Protein AF-A0A2G2ZIL8-F1 (afdb_monomer)

Secondary structure (DSSP, 8-state):
-----------------GGG---TTS----------------------------------------HHHHHHHHHHHHHHHHHHHHS----HHHHHHHHHT-TTS-HHHHHHHHHHHHHHHHHHHHHHH--

Radius of gyration: 38.55 Å; Cα contacts (8 Å, |Δi|>4): 15; chains: 1; bounding box: 64×28×111 Å

Sequence (131 aa):
MSLVCGNDRARGDCAKSFEDIDFDSFYEKDNDNDLEGPSIEKDVQVTETSQIKANRKRKRSFEVQDVVGDISIKFGEVATAIGRMVDSHLDVAKLYEVVMAMEGYNEEFLGDAFDYLVQSNTLAKAFMVKN

Foldseek 3Di:
DDDDDDPDPPPDDPPDDPVPDDPPPPDDDDDDDDDDDDDDDDDDDDDDPPPPPPPPPPPPPDPPDPVVVVVVVVVVVVVVVVVVVLPPDPPLVVLLVVLCPDPDDDPVVSVVVSVVVVVVVVVVNVVVPPD

Nearest PDB structures (foldseek):
  7udc-assembly1_B  TM=3.287E-01  e=4.974E+00  Rattus norvegicus

Mean predicted aligned error: 21.38 Å

Structure (mmCIF, N/CA/C/O backbone):
data_AF-A0A2G2ZIL8-F1
#
_entry.id   AF-A0A2G2ZIL8-F1
#
loop_
_atom_site.group_PDB
_atom_site.id
_atom_site.type_symbol
_atom_site.label_atom_id
_atom_site.label_alt_id
_atom_site.label_comp_id
_atom_site.label_asym_id
_atom_site.label_entity_id
_atom_site.label_seq_id
_atom_site.pdbx_PDB_ins_code
_atom_site.Cartn_x
_atom_site.Cartn_y
_atom_site.Cartn_z
_atom_site.occupancy
_atom_site.B_iso_or_equiv
_atom_site.auth_seq_id
_atom_site.auth_comp_id
_atom_site.auth_asym_id
_atom_site.auth_atom_id
_atom_site.pdbx_PDB_model_num
ATOM 1 N N . MET A 1 1 ? 19.339 -2.867 91.824 1.00 50.06 1 MET A N 1
ATOM 2 C CA . MET A 1 1 ? 18.780 -2.308 90.576 1.00 50.06 1 MET A CA 1
ATOM 3 C C . MET A 1 1 ? 18.985 -3.335 89.479 1.00 50.06 1 MET A C 1
ATOM 5 O O . MET A 1 1 ? 20.125 -3.587 89.121 1.00 50.06 1 MET A O 1
ATOM 9 N N . SER A 1 2 ? 17.914 -3.984 89.026 1.00 56.50 2 SER A N 1
ATOM 10 C CA . SER A 1 2 ? 17.937 -4.879 87.866 1.00 56.50 2 SER A CA 1
ATOM 11 C C . SER A 1 2 ? 17.027 -4.262 86.810 1.00 56.50 2 SER A C 1
ATOM 13 O O . SER A 1 2 ? 15.864 -3.981 87.096 1.00 56.50 2 SER A O 1
ATOM 15 N N . LEU A 1 3 ? 17.581 -3.972 85.633 1.00 61.78 3 LEU A N 1
ATOM 16 C CA . LEU A 1 3 ? 16.801 -3.593 84.461 1.00 61.78 3 LEU A CA 1
ATOM 17 C C . LEU A 1 3 ? 16.311 -4.889 83.817 1.00 61.78 3 LEU A C 1
ATOM 19 O O . LEU A 1 3 ? 17.091 -5.615 83.205 1.00 61.78 3 LEU A O 1
ATOM 23 N N . VAL A 1 4 ? 15.025 -5.187 83.987 1.00 61.03 4 VAL A N 1
ATOM 24 C CA . VAL A 1 4 ? 14.353 -6.240 83.225 1.00 61.03 4 VAL A CA 1
ATOM 25 C C . VAL A 1 4 ? 14.082 -5.682 81.831 1.00 61.03 4 VAL A C 1
ATOM 27 O O . VAL A 1 4 ? 13.189 -4.861 81.640 1.00 61.03 4 VAL A O 1
ATOM 30 N N . CYS A 1 5 ? 14.881 -6.102 80.855 1.00 64.81 5 CYS A N 1
ATOM 31 C CA . CYS A 1 5 ? 14.568 -5.943 79.443 1.00 64.81 5 CYS A CA 1
ATOM 32 C C . CYS A 1 5 ? 13.571 -7.041 79.041 1.00 64.81 5 CYS A C 1
ATOM 34 O O . CYS A 1 5 ? 13.897 -8.225 79.032 1.00 64.81 5 CYS A O 1
ATOM 36 N N . GLY A 1 6 ? 12.328 -6.650 78.752 1.00 59.59 6 GLY A N 1
ATOM 37 C CA . GLY A 1 6 ? 11.352 -7.538 78.127 1.00 59.59 6 GLY A CA 1
ATOM 38 C C . GLY A 1 6 ? 11.741 -7.781 76.671 1.00 59.59 6 GLY A C 1
ATOM 39 O O . GLY A 1 6 ? 11.947 -6.830 75.920 1.00 59.59 6 GLY A O 1
ATOM 40 N N . ASN A 1 7 ? 11.856 -9.045 76.270 1.00 65.88 7 ASN A N 1
ATOM 41 C CA . ASN A 1 7 ? 12.095 -9.414 74.879 1.00 65.88 7 ASN A CA 1
ATOM 42 C C . ASN A 1 7 ? 10.805 -9.197 74.076 1.00 65.88 7 ASN A C 1
ATOM 44 O O . ASN A 1 7 ? 9.962 -10.091 74.016 1.00 65.88 7 ASN A O 1
ATOM 48 N N . ASP A 1 8 ? 10.650 -8.025 73.460 1.00 64.94 8 ASP A N 1
ATOM 49 C CA . ASP A 1 8 ? 9.592 -7.803 72.477 1.00 64.94 8 ASP A CA 1
ATOM 50 C C . ASP A 1 8 ? 9.932 -8.568 71.191 1.00 64.94 8 ASP A C 1
ATOM 52 O O . ASP A 1 8 ? 10.831 -8.214 70.427 1.00 64.94 8 ASP A O 1
ATOM 56 N N . ARG A 1 9 ? 9.241 -9.689 70.989 1.00 63.12 9 ARG A N 1
ATOM 57 C CA . ARG A 1 9 ? 9.251 -10.448 69.739 1.00 63.12 9 ARG A CA 1
ATOM 58 C C . ARG A 1 9 ? 7.952 -10.150 68.999 1.00 63.12 9 ARG A C 1
ATOM 60 O O . ARG A 1 9 ? 7.102 -11.024 68.849 1.00 63.12 9 ARG A O 1
ATOM 67 N N . ALA A 1 10 ? 7.817 -8.931 68.488 1.00 63.84 10 ALA A N 1
ATOM 68 C CA . ALA A 1 10 ? 6.832 -8.621 67.461 1.00 63.84 10 ALA A CA 1
ATOM 69 C C . ALA A 1 10 ? 7.218 -9.343 66.155 1.00 63.84 10 ALA A C 1
ATOM 7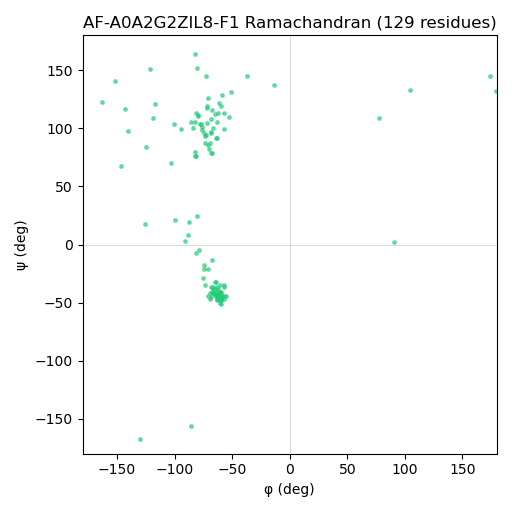1 O O . ALA A 1 10 ? 7.811 -8.768 65.243 1.00 63.84 10 ALA A O 1
ATOM 72 N N . ARG A 1 11 ? 6.922 -10.645 66.065 1.00 57.34 11 ARG A N 1
ATOM 73 C CA . ARG A 1 11 ? 6.993 -11.392 64.806 1.00 57.34 11 ARG A CA 1
ATOM 74 C C . ARG A 1 11 ? 5.699 -11.134 64.039 1.00 57.34 11 ARG A C 1
ATOM 76 O O . ARG A 1 11 ? 4.791 -11.957 64.054 1.00 57.34 11 ARG A O 1
ATOM 83 N N . GLY A 1 12 ? 5.607 -9.951 63.437 1.00 58.00 12 GLY A N 1
ATOM 84 C CA . GLY A 1 12 ? 4.555 -9.633 62.479 1.00 58.00 12 GLY A CA 1
ATOM 85 C C . GLY A 1 12 ? 4.776 -10.451 61.214 1.00 58.00 12 GLY A C 1
ATOM 86 O O . GLY A 1 12 ? 5.733 -10.208 60.482 1.00 58.00 12 GLY A O 1
ATOM 87 N N . ASP A 1 13 ? 3.931 -11.452 61.000 1.00 60.53 13 ASP A N 1
ATOM 88 C CA . ASP A 1 13 ? 3.829 -12.134 59.718 1.00 60.53 13 ASP A CA 1
ATOM 89 C C . ASP A 1 13 ? 2.975 -11.260 58.790 1.00 60.53 13 ASP A C 1
ATOM 91 O O . ASP A 1 13 ? 1.798 -11.019 59.054 1.00 60.53 13 ASP A O 1
ATOM 95 N N . CYS A 1 14 ? 3.599 -10.696 57.756 1.00 66.69 14 CYS A N 1
ATOM 96 C CA . CYS A 1 14 ? 2.949 -9.804 56.792 1.00 66.69 14 CYS A CA 1
ATOM 97 C C . CYS A 1 14 ? 2.578 -10.533 55.494 1.00 66.69 14 CYS A C 1
ATOM 99 O O . CYS A 1 14 ? 2.432 -9.885 54.457 1.00 66.69 14 CYS A O 1
ATOM 101 N N . ALA A 1 15 ? 2.459 -11.860 55.509 1.00 65.75 15 ALA A N 1
ATOM 102 C CA . ALA A 1 15 ? 2.030 -12.613 54.340 1.00 65.75 15 ALA A CA 1
ATOM 103 C C . ALA A 1 15 ? 0.497 -12.587 54.210 1.00 65.75 15 ALA A C 1
ATOM 105 O O . ALA A 1 15 ? -0.179 -13.562 54.513 1.00 65.75 15 ALA A O 1
ATOM 106 N N . LYS A 1 16 ? -0.067 -11.463 53.753 1.00 68.50 16 LYS A N 1
ATOM 107 C CA . LYS A 1 16 ? -1.430 -11.468 53.200 1.00 68.50 16 LYS A CA 1
ATOM 108 C C . LYS A 1 16 ? -1.353 -11.950 51.752 1.00 68.50 16 LYS A C 1
ATOM 110 O O . LYS A 1 16 ? -0.745 -11.265 50.928 1.00 68.50 16 LYS A O 1
ATOM 115 N N . SER A 1 17 ? -1.917 -13.120 51.450 1.00 71.31 17 SER A N 1
ATOM 116 C CA . SER A 1 17 ? -2.130 -13.559 50.066 1.00 71.31 17 SER A CA 1
ATOM 117 C C . SER A 1 17 ? -3.410 -12.929 49.505 1.00 71.31 17 SER A C 1
ATOM 119 O O . SER A 1 17 ? -4.238 -12.393 50.242 1.00 71.31 17 SER A O 1
ATOM 121 N N . PHE A 1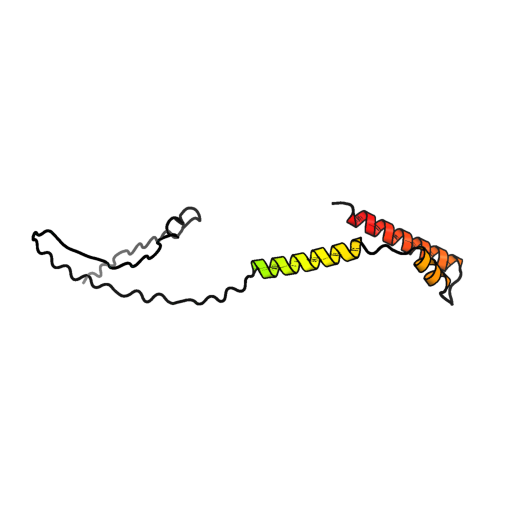 18 ? -3.566 -12.951 48.181 1.00 60.06 18 PHE A N 1
ATOM 122 C CA . PHE A 1 18 ? -4.745 -12.394 47.510 1.00 60.06 18 PHE A CA 1
ATOM 123 C C . PHE A 1 18 ? -6.039 -13.176 47.801 1.00 60.06 18 PHE A C 1
ATOM 125 O O . PHE A 1 18 ? -7.115 -12.651 47.533 1.00 60.06 18 PHE A O 1
ATOM 132 N N . GLU A 1 19 ? -5.953 -14.387 48.364 1.00 66.31 19 GLU A N 1
ATOM 133 C CA . GLU A 1 19 ? -7.129 -15.166 48.776 1.00 66.31 19 GLU A CA 1
ATOM 134 C C . GLU A 1 19 ? -7.797 -14.641 50.061 1.00 66.31 19 GLU A C 1
ATOM 136 O O . GLU A 1 19 ? -8.956 -14.954 50.304 1.00 66.31 19 GLU A O 1
ATOM 141 N N . ASP A 1 20 ? -7.104 -13.820 50.858 1.00 60.91 20 ASP A N 1
ATOM 142 C CA . ASP A 1 20 ? -7.560 -13.342 52.178 1.00 60.91 20 ASP A CA 1
ATOM 143 C C . ASP A 1 20 ? -8.405 -12.048 52.113 1.00 60.91 20 ASP A C 1
ATOM 145 O O . ASP A 1 20 ? -8.687 -11.407 53.131 1.00 60.91 20 ASP A O 1
ATOM 149 N N . ILE A 1 21 ? -8.775 -11.607 50.906 1.00 70.44 21 ILE A N 1
ATOM 150 C CA . ILE A 1 21 ? -9.627 -10.433 50.692 1.00 70.44 21 ILE A CA 1
ATOM 151 C C . ILE A 1 21 ? -11.074 -10.910 50.561 1.00 70.44 21 ILE A C 1
ATOM 153 O O . ILE A 1 21 ? -11.498 -11.343 49.493 1.00 70.44 21 ILE A O 1
ATOM 157 N N . ASP A 1 22 ? -11.830 -10.805 51.651 1.00 69.44 22 ASP A N 1
ATOM 158 C CA . ASP A 1 22 ? -13.270 -11.051 51.655 1.00 69.44 22 ASP A CA 1
ATOM 159 C C . ASP A 1 22 ? -14.015 -9.909 50.930 1.00 69.44 22 ASP A C 1
ATOM 161 O O . ASP A 1 22 ? -13.931 -8.740 51.321 1.00 69.44 22 ASP A O 1
ATOM 165 N N . PHE A 1 23 ? -14.706 -10.238 49.834 1.00 64.56 23 PHE A N 1
ATOM 166 C CA . PHE A 1 23 ? -15.454 -9.289 48.996 1.00 64.56 23 PHE A CA 1
ATOM 167 C C . PHE A 1 23 ? -16.922 -9.123 49.435 1.00 64.56 23 PHE A C 1
ATOM 169 O O . PHE A 1 23 ? -17.664 -8.377 48.794 1.00 64.56 23 PHE A O 1
ATOM 176 N N . ASP A 1 24 ? -17.360 -9.764 50.522 1.00 61.22 24 ASP A N 1
ATOM 177 C CA . ASP A 1 24 ? -18.787 -9.952 50.825 1.00 61.22 24 ASP A CA 1
ATOM 178 C C . ASP A 1 24 ? -19.509 -8.746 51.476 1.00 61.22 24 ASP A C 1
ATOM 180 O O . ASP A 1 24 ? -20.524 -8.907 52.146 1.00 61.22 24 ASP A O 1
ATOM 184 N N . SER A 1 25 ? -19.040 -7.501 51.291 1.00 59.91 25 SER A N 1
ATOM 185 C CA . SER A 1 25 ? -19.641 -6.319 51.959 1.00 59.91 25 SER A CA 1
ATOM 186 C C . SER A 1 25 ? -20.072 -5.162 51.053 1.00 59.91 25 SER A C 1
ATOM 188 O O . SER A 1 25 ? -20.312 -4.053 51.531 1.00 59.91 25 SER A O 1
ATOM 190 N N . PHE A 1 26 ? -20.229 -5.380 49.746 1.00 56.91 26 PHE A N 1
ATOM 191 C CA . PHE A 1 26 ? -20.590 -4.288 48.828 1.00 56.91 26 PHE A CA 1
ATOM 192 C C . PHE A 1 26 ? -22.089 -4.025 48.657 1.00 56.91 26 PHE A C 1
ATOM 194 O O . PHE A 1 26 ? -22.452 -3.365 47.690 1.00 56.91 26 PHE A O 1
ATOM 201 N N . TYR A 1 27 ? -22.967 -4.465 49.564 1.00 61.28 27 TYR A N 1
ATOM 202 C CA . TYR A 1 27 ? -24.394 -4.127 49.466 1.00 61.28 27 TYR A CA 1
ATOM 203 C C . TYR A 1 27 ? -25.067 -3.969 50.837 1.00 61.28 27 TYR A C 1
ATOM 205 O O . TYR A 1 27 ? -25.960 -4.736 51.183 1.00 61.28 27 TYR A O 1
ATOM 213 N N . GLU A 1 28 ? -24.700 -2.938 51.599 1.00 52.06 28 GLU A N 1
ATOM 214 C CA . GLU A 1 28 ? -25.608 -2.391 52.615 1.00 52.06 28 GLU A CA 1
ATOM 215 C C . GLU A 1 28 ? -26.256 -1.132 52.034 1.00 52.06 28 GLU A C 1
ATOM 217 O O . GLU A 1 28 ? -25.625 -0.094 51.829 1.00 52.06 28 GLU A O 1
ATOM 222 N N . LYS A 1 29 ? -27.515 -1.285 51.626 1.00 53.66 29 LYS A N 1
ATOM 223 C CA . LYS A 1 29 ? -28.342 -0.213 51.089 1.00 53.66 29 LYS A CA 1
ATOM 224 C C . LYS A 1 29 ? -28.954 0.516 52.283 1.00 53.66 29 LYS A C 1
ATOM 226 O O . LYS A 1 29 ? -29.928 0.024 52.845 1.00 53.66 29 LYS A O 1
ATOM 231 N N . ASP A 1 30 ? -28.375 1.660 52.645 1.00 53.34 30 ASP A N 1
ATOM 232 C CA . ASP A 1 30 ? -28.983 2.631 53.560 1.00 53.34 30 ASP A CA 1
ATOM 233 C C . ASP A 1 30 ? -30.393 2.966 53.051 1.00 53.34 30 ASP A C 1
ATOM 235 O O . ASP A 1 30 ? -30.565 3.598 52.006 1.00 53.34 30 ASP A O 1
ATOM 239 N N . ASN A 1 31 ? -31.406 2.500 53.773 1.00 50.47 31 ASN A N 1
ATOM 240 C CA . ASN A 1 31 ? -32.788 2.927 53.615 1.00 50.47 31 ASN A CA 1
ATOM 241 C C . ASN A 1 31 ? -33.262 3.396 54.991 1.00 50.47 31 ASN A C 1
ATOM 243 O O . ASN A 1 31 ? -33.886 2.648 55.742 1.00 50.47 31 ASN A O 1
ATOM 247 N N . ASP A 1 32 ? -32.943 4.650 55.299 1.00 55.94 32 ASP A N 1
ATOM 248 C CA . ASP A 1 32 ? -33.625 5.419 56.331 1.00 55.94 32 ASP A CA 1
ATOM 249 C C . ASP A 1 32 ? -35.092 5.574 55.921 1.00 55.94 32 ASP A C 1
ATOM 251 O O . ASP A 1 32 ? -35.404 6.247 54.940 1.00 55.94 32 ASP A O 1
ATOM 255 N N . ASN A 1 33 ? -35.997 4.952 56.671 1.00 48.62 33 ASN A N 1
ATOM 256 C CA . ASN A 1 33 ? -37.396 5.354 56.728 1.00 48.62 33 ASN A CA 1
ATOM 257 C C . ASN A 1 33 ? -37.865 5.233 58.181 1.00 48.62 33 ASN A C 1
ATOM 259 O O . ASN A 1 33 ? -38.222 4.152 58.647 1.00 48.62 33 ASN A O 1
ATOM 263 N N . ASP A 1 34 ? -37.853 6.369 58.876 1.00 47.97 34 ASP A N 1
ATOM 264 C CA . ASP A 1 34 ? -38.608 6.601 60.106 1.00 47.97 34 ASP A CA 1
ATOM 265 C C . ASP A 1 34 ? -40.109 6.422 59.834 1.00 47.97 34 ASP A C 1
ATOM 267 O O . ASP A 1 34 ? -40.686 7.201 59.071 1.00 47.97 34 ASP A O 1
ATOM 271 N N . LEU A 1 35 ? -40.765 5.465 60.503 1.00 38.75 35 LEU A N 1
ATOM 272 C CA . LEU A 1 35 ? -42.176 5.602 60.878 1.00 38.75 35 LEU A CA 1
ATOM 273 C C . LEU A 1 35 ? -42.605 4.600 61.975 1.00 38.75 35 LEU A C 1
ATOM 275 O O . LEU A 1 35 ? -42.571 3.392 61.771 1.00 38.75 35 LEU A O 1
ATOM 279 N N . GLU A 1 36 ? -43.115 5.167 63.076 1.00 35.53 36 GLU A N 1
ATOM 280 C CA . GLU A 1 36 ? -44.187 4.648 63.955 1.00 35.53 36 GLU A CA 1
ATOM 281 C C . GLU A 1 36 ? -43.863 3.529 64.984 1.00 35.53 36 GLU A C 1
ATOM 283 O O . GLU A 1 36 ? -43.661 2.365 64.657 1.00 35.53 36 GLU A O 1
ATOM 288 N N . GLY A 1 37 ? -43.858 3.891 66.282 1.00 34.03 37 GLY A N 1
ATOM 289 C CA . GLY A 1 37 ? -43.824 2.955 67.433 1.00 34.03 37 GLY A CA 1
ATOM 290 C C . GLY A 1 37 ? -45.223 2.452 67.847 1.00 34.03 37 GLY A C 1
ATOM 291 O O . GLY A 1 37 ? -46.148 2.576 67.048 1.00 34.03 37 GLY A O 1
ATOM 292 N N . PRO A 1 38 ? -45.480 2.004 69.104 1.00 50.66 38 PRO A N 1
ATOM 293 C CA . PRO A 1 38 ? -44.591 1.587 70.203 1.00 50.66 38 PRO A CA 1
ATOM 294 C C . PRO A 1 38 ? -44.983 0.201 70.820 1.00 50.66 38 PRO A C 1
ATOM 296 O O . PRO A 1 38 ? -45.865 -0.485 70.309 1.00 50.66 38 PRO A O 1
ATOM 299 N N . SER A 1 39 ? -44.398 -0.134 71.991 1.00 37.50 39 SER A N 1
ATOM 300 C CA . SER A 1 39 ? -44.699 -1.235 72.956 1.00 37.50 39 SER A CA 1
ATOM 301 C C . SER A 1 39 ? -43.697 -2.417 72.890 1.00 37.50 39 SER A C 1
ATOM 303 O O . SER A 1 39 ? -43.334 -2.835 71.803 1.00 37.50 39 SER A O 1
ATOM 305 N N . ILE A 1 40 ? -43.126 -2.998 73.961 1.00 40.00 40 ILE A N 1
ATOM 306 C CA . ILE A 1 40 ? -43.505 -3.168 75.377 1.00 40.00 40 ILE A CA 1
ATOM 307 C C . ILE A 1 40 ? -42.222 -3.260 76.255 1.00 40.00 40 ILE A C 1
ATOM 309 O O . ILE A 1 40 ? -41.235 -3.873 75.867 1.00 40.00 40 ILE A O 1
ATOM 313 N N . GLU A 1 41 ? -42.290 -2.632 77.434 1.00 34.34 41 GLU A N 1
ATOM 314 C CA . GLU A 1 41 ? -41.533 -2.763 78.703 1.00 34.34 41 GLU A CA 1
ATOM 315 C C . GLU A 1 41 ? -40.626 -4.017 78.915 1.00 34.34 41 GLU A C 1
ATOM 317 O O . GLU A 1 41 ? -41.093 -5.136 78.703 1.00 34.34 41 GLU A O 1
ATOM 322 N N . LYS A 1 42 ? -39.394 -3.862 79.461 1.00 41.91 42 LYS A N 1
ATOM 323 C CA . LYS A 1 42 ? -38.958 -4.184 80.862 1.00 41.91 42 LYS A CA 1
ATOM 324 C C . LYS A 1 42 ? -37.430 -4.007 81.068 1.00 41.91 42 LYS A C 1
ATOM 326 O O . LYS A 1 42 ? -36.635 -4.260 80.172 1.00 41.91 42 LYS A O 1
ATOM 331 N N . ASP A 1 43 ? -37.086 -3.561 82.279 1.00 35.97 43 ASP A N 1
ATOM 332 C CA . ASP A 1 43 ? -35.781 -3.238 82.891 1.00 35.97 43 ASP A CA 1
ATOM 333 C C . ASP A 1 43 ? -34.553 -4.110 82.552 1.00 35.97 43 ASP A C 1
ATOM 335 O O . ASP A 1 43 ? -34.644 -5.333 82.527 1.00 35.97 43 ASP A O 1
ATOM 339 N N . VAL A 1 44 ? -33.369 -3.477 82.475 1.00 35.31 44 VAL A N 1
ATOM 340 C CA . VAL A 1 44 ? -32.251 -3.620 83.444 1.00 35.31 44 VAL A CA 1
ATOM 341 C C . VAL A 1 44 ? -31.060 -2.746 83.004 1.00 35.31 44 VAL A C 1
ATOM 343 O O . VAL A 1 44 ? -30.644 -2.741 81.849 1.00 35.31 44 VAL A O 1
ATOM 346 N N . GLN A 1 45 ? -30.519 -1.987 83.959 1.00 43.88 45 GLN A N 1
ATOM 347 C CA . GLN A 1 45 ? -29.344 -1.119 83.841 1.00 43.88 45 GLN A CA 1
ATOM 348 C C . GLN A 1 45 ? -28.078 -1.877 83.414 1.00 43.88 45 GLN A C 1
ATOM 350 O O . GLN A 1 45 ? -27.659 -2.784 84.127 1.00 43.88 45 GLN A O 1
ATOM 355 N N . VAL A 1 46 ? -27.381 -1.401 82.375 1.00 35.53 46 VAL A N 1
ATOM 356 C CA . VAL A 1 46 ? -25.910 -1.458 82.299 1.00 35.53 46 VAL A CA 1
ATOM 357 C C . VAL A 1 46 ? -25.401 -0.178 81.639 1.00 35.53 46 VAL A C 1
ATOM 359 O O . VAL A 1 46 ? -25.694 0.126 80.486 1.00 35.53 46 VAL A O 1
ATOM 362 N N . THR A 1 47 ? -24.640 0.588 82.410 1.00 45.12 47 THR A N 1
ATOM 363 C CA . THR A 1 47 ? -23.901 1.767 81.972 1.00 45.12 47 THR A CA 1
ATOM 364 C C . THR A 1 47 ? -22.641 1.305 81.241 1.00 45.12 47 THR A C 1
ATOM 366 O O . THR A 1 47 ? -21.674 0.917 81.889 1.00 45.12 47 THR A O 1
ATOM 369 N N . GLU A 1 48 ? -22.612 1.374 79.912 1.00 40.06 48 GLU A N 1
ATOM 370 C CA . GLU A 1 48 ? -21.359 1.316 79.151 1.00 40.06 48 GLU A CA 1
ATOM 371 C C . GLU A 1 48 ? -21.183 2.616 78.369 1.00 40.06 48 GLU A C 1
ATOM 373 O O . GLU A 1 48 ? -21.894 2.922 77.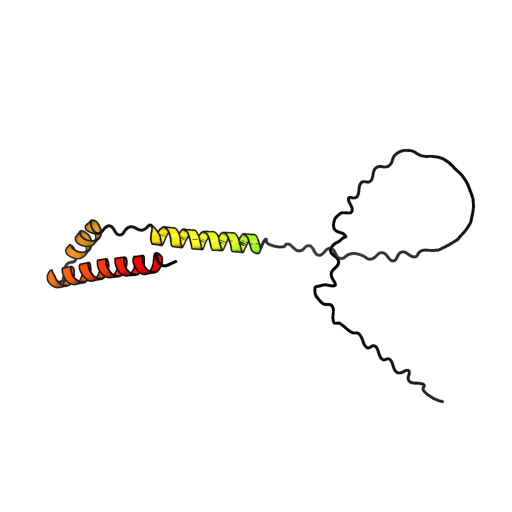414 1.00 40.06 48 GLU A O 1
ATOM 378 N N . THR A 1 49 ? -20.225 3.426 78.813 1.00 45.31 49 THR A N 1
ATOM 379 C CA . THR A 1 49 ? -19.780 4.624 78.110 1.00 45.31 49 THR A CA 1
ATOM 380 C C . THR A 1 49 ? -18.947 4.206 76.901 1.00 45.31 49 THR A C 1
ATOM 382 O O . THR A 1 49 ? -17.721 4.113 76.956 1.00 45.31 49 THR A O 1
ATOM 385 N N . SER A 1 50 ? -19.609 3.956 75.772 1.00 51.47 50 SER A N 1
ATOM 386 C CA . SER A 1 50 ? -18.932 3.739 74.497 1.00 51.47 50 SER A CA 1
ATOM 387 C C . SER A 1 50 ? -18.373 5.072 73.986 1.00 51.47 50 SER A C 1
ATOM 389 O O . SER A 1 50 ? -19.041 5.882 73.346 1.00 51.47 50 SER A O 1
ATOM 391 N N . GLN A 1 51 ? -17.102 5.345 74.289 1.00 56.59 51 GLN A N 1
ATOM 392 C CA . GLN A 1 51 ? -16.364 6.412 73.616 1.00 56.59 51 GLN A CA 1
ATOM 393 C C . GLN A 1 51 ? -16.081 5.977 72.176 1.00 56.59 51 GLN A C 1
ATOM 395 O O . GLN A 1 51 ? -15.025 5.429 71.858 1.00 56.59 51 GLN A O 1
ATOM 400 N N . ILE A 1 52 ? -17.049 6.219 71.295 1.00 51.31 52 ILE A N 1
ATOM 401 C CA . ILE A 1 52 ? -16.908 6.033 69.854 1.00 51.31 52 ILE A CA 1
ATOM 402 C C . ILE A 1 52 ? -15.916 7.092 69.360 1.00 51.31 52 ILE A C 1
ATOM 404 O O . ILE A 1 52 ? -16.259 8.251 69.124 1.00 51.31 52 ILE A O 1
ATOM 408 N N . LYS A 1 53 ? -14.638 6.713 69.238 1.00 63.03 53 LYS A N 1
ATOM 409 C CA . LYS A 1 53 ? -13.640 7.529 68.542 1.00 63.03 53 LYS A CA 1
ATOM 410 C C . LYS A 1 53 ? -14.062 7.638 67.083 1.00 63.03 53 LYS A C 1
ATOM 412 O O . LYS A 1 53 ? -13.898 6.689 66.322 1.00 63.03 53 LYS A O 1
ATOM 417 N N . ALA A 1 54 ? -14.566 8.811 66.707 1.00 62.44 54 ALA A N 1
ATOM 418 C CA . ALA A 1 54 ? -14.871 9.163 65.330 1.00 62.44 54 ALA A CA 1
ATOM 419 C C . ALA A 1 54 ? -13.612 9.019 64.457 1.00 62.44 54 ALA A C 1
ATOM 421 O O . ALA A 1 54 ? -12.724 9.873 64.402 1.00 62.44 54 ALA A O 1
ATOM 422 N N . ASN A 1 55 ? -13.542 7.897 63.761 1.00 65.12 55 ASN A N 1
ATOM 423 C CA . ASN A 1 55 ? -12.657 7.626 62.650 1.00 65.12 55 ASN A CA 1
ATOM 424 C C . ASN A 1 55 ? -13.022 8.580 61.504 1.00 65.12 55 ASN A C 1
ATOM 426 O O . ASN A 1 55 ? -13.876 8.299 60.666 1.00 65.12 55 ASN A O 1
ATOM 430 N N . ARG A 1 56 ? -12.355 9.743 61.463 1.00 66.75 56 ARG A N 1
ATOM 431 C CA . ARG A 1 56 ? -12.441 10.688 60.343 1.00 66.75 56 ARG A CA 1
ATOM 432 C C . ARG A 1 56 ? -11.890 10.014 59.084 1.00 66.75 56 ARG A C 1
ATOM 434 O O . ARG A 1 56 ? -10.690 10.074 58.815 1.00 66.75 56 ARG A O 1
ATOM 441 N N . LYS A 1 57 ? -12.768 9.372 58.306 1.00 68.75 57 LYS A N 1
ATOM 442 C CA . LYS A 1 57 ? -12.445 8.833 56.980 1.00 68.75 57 LYS A CA 1
ATOM 443 C C . LYS A 1 57 ? -11.923 9.985 56.114 1.00 68.75 57 LYS A C 1
ATOM 445 O O . LYS A 1 57 ? -12.648 10.934 55.812 1.00 68.75 57 LYS A O 1
ATOM 450 N N . ARG A 1 58 ? -10.641 9.938 55.736 1.00 66.31 58 ARG A N 1
ATOM 451 C CA . ARG A 1 58 ? -10.095 10.828 54.703 1.00 66.31 58 ARG A CA 1
ATOM 452 C C . ARG A 1 58 ? -10.796 10.473 53.398 1.00 66.31 58 ARG A C 1
ATOM 454 O O . ARG A 1 58 ? -10.570 9.392 52.863 1.00 66.31 58 ARG A O 1
ATOM 461 N N . LYS A 1 59 ? -11.624 11.381 52.883 1.00 65.19 59 LYS A N 1
ATOM 462 C CA . LYS A 1 59 ? -12.122 11.290 51.512 1.00 65.19 59 LYS A CA 1
ATOM 463 C C . LYS A 1 59 ? -10.920 11.482 50.583 1.00 65.19 59 LYS A C 1
ATOM 465 O O . LYS A 1 59 ? -10.458 12.604 50.406 1.00 65.19 59 LYS A O 1
ATOM 470 N N . ARG A 1 60 ? -10.359 10.392 50.049 1.00 64.75 60 ARG A N 1
ATOM 471 C CA . ARG A 1 60 ? -9.546 10.479 48.833 1.00 64.75 60 ARG A CA 1
ATOM 472 C C . ARG A 1 60 ? -10.536 10.636 47.688 1.00 64.75 60 ARG A C 1
ATOM 474 O O . ARG A 1 60 ? -11.161 9.661 47.290 1.00 64.75 60 ARG A O 1
ATOM 481 N N . SER A 1 61 ? -10.710 11.859 47.202 1.00 63.12 61 SER A N 1
ATOM 482 C CA . SER A 1 61 ? -11.225 12.068 45.854 1.00 63.12 61 SER A CA 1
ATOM 483 C C . SER A 1 61 ? -10.134 11.590 44.903 1.00 63.12 61 SER A C 1
ATOM 485 O O . SER A 1 61 ? -9.137 12.276 44.690 1.00 63.12 61 SER A O 1
ATOM 487 N N . PHE A 1 62 ? -10.264 10.356 44.434 1.00 58.25 62 PHE A N 1
ATOM 488 C CA . PHE A 1 62 ? -9.506 9.890 43.290 1.00 58.25 62 PHE A CA 1
ATOM 489 C C . PHE A 1 62 ? -10.320 10.322 42.074 1.00 58.25 62 PHE A C 1
ATOM 491 O O . PHE A 1 62 ? -11.384 9.768 41.810 1.00 58.25 62 PHE A O 1
ATOM 498 N N . GLU A 1 63 ? -9.862 11.355 41.377 1.00 61.75 63 GLU A N 1
ATOM 499 C CA . GLU A 1 63 ? -10.266 11.567 39.992 1.00 61.75 63 GLU A CA 1
ATOM 500 C C . GLU A 1 63 ? -9.585 10.446 39.201 1.00 61.75 63 GLU A C 1
ATOM 502 O O . GLU A 1 63 ? -8.449 10.568 38.749 1.00 61.75 63 GLU A O 1
ATOM 507 N N . VAL A 1 64 ? -10.207 9.262 39.209 1.00 62.69 64 VAL A N 1
ATOM 508 C CA . VAL A 1 64 ? -9.760 8.137 38.392 1.00 62.69 64 VAL A CA 1
ATOM 509 C C . VAL A 1 64 ? -10.185 8.494 36.984 1.00 62.69 64 VAL A C 1
ATOM 511 O O . VAL A 1 64 ? -11.341 8.312 36.613 1.00 62.69 64 VAL A O 1
ATOM 514 N N . GLN A 1 65 ? -9.261 9.065 36.218 1.00 68.44 65 GLN A N 1
ATOM 515 C CA . GLN A 1 65 ? -9.380 9.048 34.771 1.00 68.44 65 GLN A CA 1
ATOM 516 C C . GLN A 1 65 ? -9.621 7.588 34.368 1.00 68.44 65 GLN A C 1
ATOM 518 O O . GLN A 1 65 ? -8.948 6.704 34.903 1.00 68.44 65 GLN A O 1
ATOM 523 N N . ASP A 1 66 ? -10.623 7.316 33.530 1.00 82.81 66 ASP A N 1
ATOM 524 C CA . ASP A 1 66 ? -10.953 5.958 33.093 1.00 82.81 66 ASP A CA 1
ATOM 525 C C . ASP A 1 66 ? -9.826 5.432 32.198 1.00 82.81 66 ASP A C 1
ATOM 527 O O . ASP A 1 66 ? -9.898 5.455 30.974 1.00 82.81 66 ASP A O 1
ATOM 531 N N . VAL A 1 67 ? -8.736 4.996 32.832 1.00 84.62 67 VAL A N 1
ATOM 532 C CA . VAL A 1 67 ? -7.519 4.532 32.166 1.00 84.62 67 VAL A CA 1
ATOM 533 C C . VAL A 1 67 ? -7.850 3.387 31.212 1.00 84.62 67 VAL A C 1
ATOM 535 O O . VAL A 1 67 ? -7.254 3.278 30.145 1.00 84.62 67 VAL A O 1
ATOM 538 N N . VAL A 1 68 ? -8.816 2.540 31.574 1.00 85.31 68 VAL A N 1
ATOM 539 C CA . VAL A 1 68 ? -9.246 1.412 30.743 1.00 85.31 68 VAL A CA 1
ATOM 540 C C . VAL A 1 68 ? -10.006 1.911 29.512 1.00 85.31 68 VAL A C 1
ATOM 542 O O . VAL A 1 68 ? -9.715 1.458 28.404 1.00 85.31 68 VAL A O 1
ATOM 545 N N . GLY A 1 69 ? -10.919 2.871 29.680 1.00 92.56 69 GLY A N 1
ATOM 546 C CA . GLY A 1 69 ? -11.603 3.543 28.575 1.00 92.56 69 GLY A CA 1
ATOM 547 C C . GLY A 1 69 ? -10.638 4.261 27.631 1.00 92.56 69 GLY A C 1
ATOM 548 O O . GLY A 1 69 ? -10.701 4.065 26.417 1.00 92.56 69 GLY A O 1
ATOM 549 N N . ASP A 1 70 ? -9.675 5.003 28.176 1.00 92.25 70 ASP A N 1
ATOM 550 C CA . ASP A 1 70 ? -8.653 5.713 27.401 1.00 92.25 70 ASP A CA 1
ATOM 551 C C . ASP A 1 70 ? -7.787 4.742 26.577 1.00 92.25 70 ASP A C 1
ATOM 553 O O . ASP A 1 70 ? -7.530 4.976 25.391 1.00 92.25 70 ASP A O 1
ATOM 557 N N . ILE A 1 71 ? -7.381 3.610 27.167 1.00 92.88 71 ILE A N 1
ATOM 558 C CA . ILE A 1 71 ? -6.657 2.542 26.457 1.00 92.88 71 ILE A CA 1
ATOM 559 C C . ILE A 1 71 ? -7.529 1.943 25.348 1.00 92.88 71 ILE A C 1
ATOM 561 O O . ILE A 1 71 ? -7.044 1.735 24.234 1.00 92.88 71 ILE A O 1
AT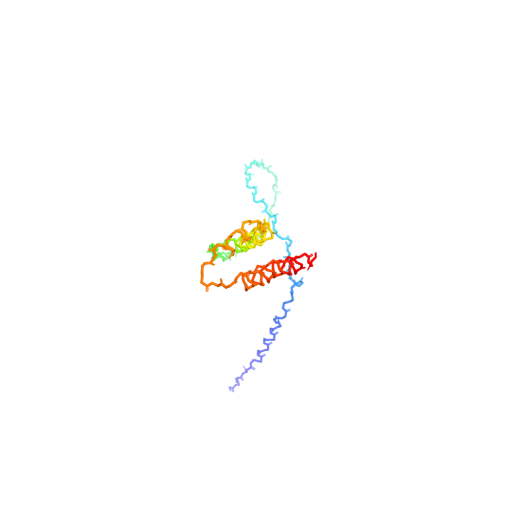OM 565 N N . SER A 1 72 ? -8.809 1.682 25.626 1.00 93.00 72 SER A N 1
ATOM 566 C CA . SER A 1 72 ? -9.749 1.120 24.650 1.00 93.00 72 SER A CA 1
ATOM 567 C C . SER A 1 72 ? -9.913 2.028 23.428 1.00 93.00 72 SER A C 1
ATOM 569 O O . SER A 1 72 ? -9.813 1.555 22.294 1.00 93.00 72 SER A O 1
ATOM 571 N N . ILE A 1 73 ? -10.063 3.340 23.643 1.00 95.19 73 ILE A N 1
ATOM 572 C CA . ILE A 1 73 ? -10.156 4.340 22.569 1.00 95.19 73 ILE A CA 1
ATOM 573 C C . ILE A 1 73 ? -8.892 4.319 21.705 1.00 95.19 73 ILE A C 1
ATOM 575 O O . ILE A 1 73 ? -8.982 4.231 20.479 1.00 95.19 73 ILE A O 1
ATOM 579 N N . LYS A 1 74 ? -7.706 4.330 22.326 1.00 95.25 74 LYS A N 1
ATOM 580 C CA . LYS A 1 74 ? -6.427 4.285 21.598 1.00 95.25 74 LYS A CA 1
ATOM 581 C C . LYS A 1 74 ? -6.268 3.003 20.786 1.00 95.25 74 LYS A C 1
ATOM 583 O O . LYS A 1 74 ? -5.791 3.050 19.654 1.00 95.25 74 LYS A O 1
ATOM 588 N N . PHE A 1 75 ? -6.708 1.866 21.319 1.00 95.00 75 PHE A N 1
ATOM 589 C CA . PHE A 1 75 ? -6.682 0.599 20.590 1.00 95.00 75 PHE A CA 1
ATOM 590 C C . PHE A 1 75 ? -7.646 0.605 19.392 1.00 95.00 75 PHE A C 1
ATOM 592 O O . PHE A 1 75 ? -7.300 0.116 18.316 1.00 95.00 75 PHE A O 1
ATOM 599 N N . GLY A 1 76 ? -8.821 1.225 19.542 1.00 95.19 76 GLY A N 1
ATOM 600 C CA . GLY A 1 76 ? -9.769 1.450 18.448 1.00 95.19 76 GLY A CA 1
ATOM 601 C C . GLY A 1 76 ? -9.212 2.351 17.337 1.00 95.19 76 GLY A C 1
ATOM 602 O O . GLY A 1 76 ? -9.385 2.045 16.154 1.00 95.19 76 GLY A O 1
ATOM 603 N N . GLU A 1 77 ? -8.488 3.420 17.689 1.00 94.62 77 GLU A N 1
ATOM 604 C CA . GLU A 1 77 ? -7.787 4.285 16.725 1.00 94.62 77 GLU A CA 1
ATOM 605 C C . GLU A 1 77 ? -6.743 3.495 15.919 1.00 94.62 77 GLU A C 1
ATOM 607 O O . GLU A 1 77 ? -6.698 3.598 14.690 1.00 94.62 77 GLU A O 1
ATOM 612 N N . VAL A 1 78 ? -5.943 2.659 16.593 1.00 90.94 78 VAL A N 1
ATOM 613 C CA . VAL A 1 78 ? -4.934 1.800 15.951 1.00 90.94 78 VAL A CA 1
ATOM 614 C C . VAL A 1 78 ? -5.589 0.781 15.016 1.00 90.94 78 VAL A C 1
ATOM 616 O O . VAL A 1 78 ? -5.177 0.666 13.862 1.00 90.94 78 VAL A O 1
ATOM 619 N N . ALA A 1 79 ? -6.639 0.087 15.462 1.00 90.06 79 ALA A N 1
ATOM 620 C CA . ALA A 1 79 ? -7.374 -0.868 14.632 1.00 90.06 79 ALA A CA 1
ATOM 621 C C . ALA A 1 79 ? -7.978 -0.201 13.383 1.00 90.06 79 ALA A C 1
ATOM 623 O O . ALA A 1 79 ? -7.893 -0.745 12.282 1.00 90.06 79 ALA A O 1
ATOM 624 N N . THR A 1 80 ? -8.520 1.012 13.531 1.00 87.50 80 THR A N 1
ATOM 625 C CA . THR A 1 80 ? -9.073 1.797 12.416 1.00 87.50 80 THR A CA 1
ATOM 626 C C . THR A 1 80 ? -7.987 2.213 11.423 1.00 87.50 80 THR A C 1
ATOM 628 O O . THR A 1 80 ? -8.189 2.122 10.212 1.00 87.50 80 THR A O 1
ATOM 631 N N . ALA A 1 81 ? -6.823 2.655 11.907 1.00 81.31 81 ALA A N 1
ATOM 632 C CA . ALA A 1 81 ? -5.689 2.991 11.051 1.00 81.31 81 ALA A CA 1
ATOM 633 C C . ALA A 1 81 ? -5.197 1.769 10.258 1.00 81.31 81 ALA A C 1
ATOM 635 O O . ALA A 1 81 ? -4.987 1.878 9.051 1.00 81.31 81 ALA A O 1
ATOM 636 N N . ILE A 1 82 ? -5.101 0.600 10.904 1.00 78.50 82 ILE A N 1
ATOM 637 C CA . ILE A 1 82 ? -4.750 -0.666 10.245 1.00 78.50 82 ILE A CA 1
ATOM 638 C C . ILE A 1 82 ? -5.798 -1.034 9.188 1.00 78.50 82 ILE A C 1
ATOM 640 O O . ILE A 1 82 ? -5.423 -1.322 8.056 1.00 78.50 82 ILE A O 1
ATOM 644 N N . GLY A 1 83 ? -7.094 -0.959 9.508 1.00 80.06 83 GLY A N 1
ATOM 645 C CA . GLY A 1 83 ? -8.170 -1.226 8.546 1.00 80.06 83 GLY A CA 1
ATOM 646 C C . GLY A 1 83 ? -8.063 -0.350 7.295 1.00 80.06 83 GLY A C 1
ATOM 647 O O . GLY A 1 83 ? -8.092 -0.853 6.177 1.00 80.06 83 GLY A O 1
ATOM 648 N N . ARG A 1 84 ? -7.790 0.951 7.464 1.00 77.00 84 ARG A N 1
ATOM 649 C CA . ARG A 1 84 ? -7.574 1.878 6.337 1.00 77.00 84 ARG A CA 1
ATOM 650 C C . ARG A 1 84 ? -6.338 1.545 5.498 1.00 77.00 84 ARG A C 1
ATOM 652 O O . ARG A 1 84 ? -6.349 1.814 4.301 1.00 77.00 84 ARG A O 1
ATOM 659 N N . MET A 1 85 ? -5.285 0.995 6.104 1.00 67.38 85 MET A N 1
ATOM 660 C CA . MET A 1 85 ? -4.088 0.535 5.384 1.00 67.38 85 MET A CA 1
ATOM 661 C C . MET A 1 85 ? -4.344 -0.762 4.607 1.00 67.38 85 MET A C 1
ATOM 663 O O . MET A 1 85 ? -3.795 -0.942 3.524 1.00 67.38 85 MET A O 1
ATOM 667 N N . VAL A 1 86 ? -5.184 -1.658 5.132 1.00 68.81 86 VAL A N 1
ATOM 668 C CA . VAL A 1 86 ? -5.603 -2.880 4.425 1.00 68.81 86 VAL A CA 1
ATOM 669 C C . VAL A 1 86 ? -6.513 -2.536 3.239 1.00 68.81 86 VAL A C 1
ATOM 671 O O . VAL A 1 86 ? -6.340 -3.081 2.148 1.00 68.81 86 VAL A O 1
ATOM 674 N N . ASP A 1 87 ? -7.435 -1.591 3.437 1.00 66.88 87 ASP A N 1
ATOM 675 C CA . ASP A 1 87 ? -8.457 -1.200 2.458 1.00 66.88 87 ASP A CA 1
ATOM 676 C C . ASP A 1 87 ? -7.963 -0.224 1.381 1.00 66.88 87 ASP A C 1
ATOM 678 O O . ASP A 1 87 ? -8.688 0.061 0.419 1.00 66.88 87 ASP A O 1
ATOM 682 N N . SER A 1 88 ? -6.734 0.296 1.485 1.00 68.69 88 SER A N 1
ATOM 683 C CA . SER A 1 88 ? -6.137 1.076 0.401 1.00 68.69 88 SER A CA 1
ATOM 684 C C . SER A 1 88 ? -5.822 0.149 -0.773 1.00 68.69 88 SER A C 1
ATOM 686 O O . SER A 1 88 ? -4.732 -0.415 -0.897 1.00 68.69 88 SER A O 1
ATOM 688 N N . HIS A 1 89 ? -6.810 -0.050 -1.644 1.00 75.12 89 HIS A N 1
ATOM 689 C CA . HIS A 1 89 ? -6.583 -0.699 -2.919 1.00 75.12 89 HIS A CA 1
ATOM 690 C C . HIS A 1 89 ? -5.597 0.161 -3.717 1.00 75.12 89 HIS A C 1
ATOM 692 O O . HIS A 1 89 ? -5.814 1.348 -3.954 1.00 75.12 89 HIS A O 1
ATOM 698 N N . LEU A 1 90 ? -4.473 -0.440 -4.095 1.00 81.00 90 LEU A N 1
ATOM 699 C CA . LEU A 1 90 ? -3.587 0.159 -5.075 1.00 81.00 90 LEU A CA 1
ATOM 700 C C . LEU A 1 90 ? -4.320 0.158 -6.418 1.00 81.00 90 LEU A C 1
ATOM 702 O O . LEU A 1 90 ? -4.619 -0.911 -6.951 1.00 81.00 90 LEU A O 1
ATOM 706 N N . ASP A 1 91 ? -4.601 1.342 -6.947 1.00 88.06 91 ASP A N 1
ATOM 707 C CA . ASP A 1 91 ? -5.058 1.504 -8.322 1.00 88.06 91 ASP A CA 1
ATOM 708 C C . ASP A 1 91 ? -3.858 1.333 -9.261 1.00 88.06 91 ASP A C 1
ATOM 710 O O . ASP A 1 91 ? -3.033 2.232 -9.436 1.00 88.06 91 ASP A O 1
ATOM 714 N N . VAL A 1 92 ? -3.737 0.128 -9.818 1.00 88.69 92 VAL A N 1
ATOM 715 C CA . VAL A 1 92 ? -2.617 -0.269 -10.678 1.00 88.69 92 VAL A CA 1
ATOM 716 C C . VAL A 1 92 ? -2.594 0.544 -11.976 1.00 88.69 92 VAL A C 1
ATOM 718 O O . VAL A 1 92 ? -1.513 0.854 -12.470 1.00 88.69 92 VAL A O 1
ATOM 721 N N . ALA A 1 93 ? -3.757 0.943 -12.499 1.00 90.12 93 ALA A N 1
ATOM 722 C CA . ALA A 1 93 ? -3.838 1.740 -13.720 1.00 90.12 93 ALA A CA 1
ATOM 723 C C . ALA A 1 93 ? -3.306 3.156 -13.476 1.00 90.12 93 ALA A C 1
ATOM 725 O O . ALA A 1 93 ? -2.440 3.633 -14.207 1.00 90.12 93 ALA A O 1
ATOM 726 N N . LYS A 1 94 ? -3.737 3.784 -12.378 1.00 93.44 94 LYS A N 1
ATOM 727 C CA . LYS A 1 94 ? -3.223 5.097 -11.975 1.00 93.44 94 LYS A CA 1
ATOM 728 C C . LYS A 1 94 ? -1.732 5.061 -11.639 1.00 93.44 94 LYS A C 1
ATOM 730 O O . LYS A 1 94 ? -1.013 6.011 -11.937 1.00 93.44 94 LYS A O 1
ATOM 735 N N . LEU A 1 95 ? -1.253 3.979 -11.023 1.00 92.69 95 LEU A N 1
ATOM 736 C CA . LEU A 1 95 ? 0.174 3.801 -10.756 1.00 92.69 95 LEU A CA 1
ATOM 737 C C . LEU A 1 95 ? 0.981 3.740 -12.058 1.00 92.69 95 LEU A C 1
ATOM 739 O O . LEU A 1 95 ? 2.014 4.397 -12.154 1.00 92.69 95 LEU A O 1
ATOM 743 N N . TYR A 1 96 ? 0.502 2.988 -13.052 1.00 93.69 96 TYR A N 1
ATOM 744 C CA . TYR A 1 96 ? 1.152 2.881 -14.356 1.00 93.69 96 TYR A CA 1
ATOM 745 C C . TYR A 1 96 ? 1.260 4.247 -15.041 1.00 93.69 96 TYR A C 1
ATOM 747 O O . TYR A 1 96 ? 2.345 4.628 -15.469 1.00 93.69 96 TYR A O 1
ATOM 755 N N . GLU A 1 97 ? 0.170 5.020 -15.075 1.00 94.81 97 GLU A N 1
ATOM 756 C CA . GLU A 1 97 ? 0.174 6.371 -15.652 1.00 94.81 97 GLU A CA 1
ATOM 757 C C . GLU A 1 97 ? 1.208 7.282 -14.982 1.00 94.81 97 GLU A C 1
ATOM 759 O O . GLU A 1 97 ? 1.975 7.956 -15.665 1.00 94.81 97 GLU A O 1
ATOM 764 N N . VAL A 1 98 ? 1.258 7.287 -13.647 1.00 94.12 98 VAL A N 1
ATOM 765 C CA . VAL A 1 98 ? 2.184 8.139 -12.888 1.00 94.12 98 VAL A CA 1
ATOM 766 C C . VAL A 1 98 ? 3.639 7.735 -13.113 1.00 94.12 98 VAL A C 1
ATOM 768 O O . VAL A 1 98 ? 4.489 8.611 -13.257 1.00 94.12 98 VAL A O 1
ATOM 771 N N . VAL A 1 99 ? 3.936 6.433 -13.137 1.00 94.06 99 VAL A N 1
ATOM 772 C CA . VAL A 1 99 ? 5.302 5.937 -13.355 1.00 94.06 99 VAL A CA 1
ATOM 773 C C . VAL A 1 99 ? 5.754 6.219 -14.787 1.00 94.06 99 VAL A C 1
ATOM 775 O O . VAL A 1 99 ? 6.846 6.744 -14.980 1.00 94.06 99 VAL A O 1
ATOM 778 N N . MET A 1 100 ? 4.903 5.963 -15.783 1.00 94.25 100 MET A N 1
ATOM 779 C CA . MET A 1 100 ? 5.237 6.202 -17.192 1.00 94.25 100 MET A CA 1
ATOM 780 C C . MET A 1 100 ? 5.313 7.688 -17.562 1.00 94.25 100 MET A C 1
ATOM 782 O O . MET A 1 100 ? 5.968 8.044 -18.536 1.00 94.25 100 MET A O 1
ATOM 786 N N . ALA A 1 101 ? 4.682 8.571 -16.786 1.00 95.88 101 ALA A N 1
ATOM 787 C CA . ALA A 1 101 ? 4.783 10.017 -16.969 1.00 95.88 101 ALA A CA 1
ATOM 788 C C . ALA A 1 101 ? 6.080 10.631 -16.403 1.00 95.88 101 ALA A C 1
ATOM 790 O O . ALA A 1 101 ? 6.290 11.835 -16.551 1.00 95.88 101 ALA A O 1
ATOM 791 N N . MET A 1 102 ? 6.941 9.857 -15.728 1.00 94.38 102 MET A N 1
ATOM 792 C CA . MET A 1 102 ? 8.194 10.384 -15.185 1.00 94.38 102 MET A CA 1
ATOM 793 C C . MET A 1 102 ? 9.205 10.680 -16.295 1.00 94.38 102 MET A C 1
ATOM 795 O O . MET A 1 102 ? 9.669 9.791 -17.005 1.00 94.38 102 MET A O 1
ATOM 799 N N . GLU A 1 103 ? 9.602 11.944 -16.404 1.00 94.06 103 GLU A N 1
ATOM 800 C CA . GLU A 1 103 ? 10.644 12.372 -17.333 1.00 94.06 103 GLU A CA 1
ATOM 801 C C . GLU A 1 103 ? 12.051 12.088 -16.778 1.00 94.06 103 GLU A C 1
ATOM 803 O O . GLU A 1 103 ? 12.283 12.092 -15.569 1.00 94.06 103 GLU A O 1
ATOM 808 N N . GLY A 1 104 ? 13.020 11.883 -17.676 1.00 95.06 104 GLY A N 1
ATOM 809 C CA . GLY A 1 104 ? 14.436 11.727 -17.318 1.00 95.06 104 GLY A CA 1
ATOM 810 C C . GLY A 1 104 ? 14.901 10.289 -17.059 1.00 95.06 104 GLY A C 1
ATOM 811 O O . GLY A 1 104 ? 16.081 10.086 -16.779 1.00 95.06 104 GLY A O 1
ATOM 812 N N . TYR A 1 105 ? 14.016 9.303 -17.212 1.00 94.75 105 TYR A N 1
ATOM 813 C CA . TYR A 1 105 ? 14.325 7.877 -17.099 1.00 94.75 105 TYR A CA 1
ATOM 814 C C . TYR A 1 105 ? 13.985 7.149 -18.403 1.00 94.75 105 TYR A C 1
ATOM 816 O O . TYR A 1 105 ? 13.100 7.564 -19.148 1.00 94.75 105 TYR A O 1
ATOM 824 N N . ASN A 1 106 ? 14.706 6.070 -18.701 1.00 95.50 106 ASN A N 1
ATOM 825 C CA . ASN A 1 106 ? 14.373 5.192 -19.819 1.00 95.50 106 ASN A CA 1
ATOM 826 C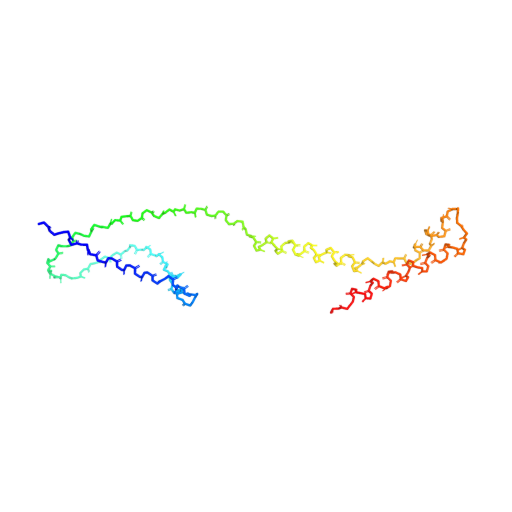 C . ASN A 1 106 ? 13.131 4.353 -19.490 1.00 95.50 106 ASN A C 1
ATOM 828 O O . ASN A 1 106 ? 12.943 3.917 -18.357 1.00 95.50 106 ASN A O 1
ATOM 832 N N . GLU A 1 107 ? 12.317 4.086 -20.508 1.00 94.38 107 GLU A N 1
ATOM 833 C CA . GLU A 1 107 ? 11.056 3.344 -20.377 1.00 94.38 107 GLU A CA 1
ATOM 834 C C . GLU A 1 107 ? 11.250 1.948 -19.765 1.00 94.38 107 GLU A C 1
ATOM 836 O O . GLU A 1 107 ? 10.455 1.531 -18.931 1.00 94.38 107 GLU A O 1
ATOM 841 N N . GLU A 1 108 ? 12.354 1.266 -20.088 1.00 95.31 108 GLU A N 1
ATOM 842 C CA . GLU A 1 108 ? 12.709 -0.031 -19.491 1.00 95.31 108 GLU A CA 1
ATOM 843 C C . GLU A 1 108 ? 12.850 0.054 -17.962 1.00 95.31 108 GLU A C 1
ATOM 845 O O . GLU A 1 108 ? 12.288 -0.764 -17.240 1.00 95.31 108 GLU A O 1
ATOM 850 N N . PHE A 1 109 ? 13.530 1.087 -17.451 1.00 96.69 109 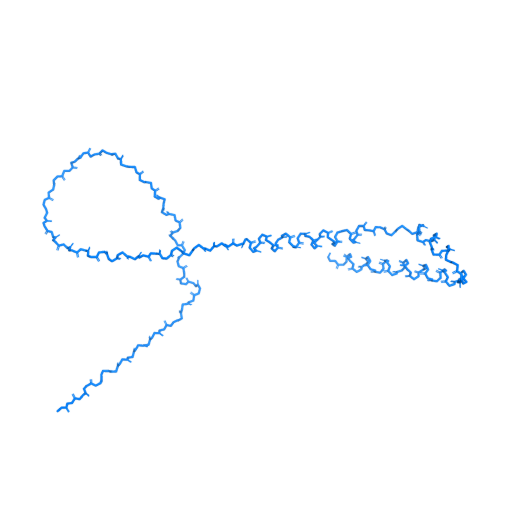PHE A N 1
ATOM 851 C CA . PHE A 1 109 ? 13.681 1.294 -16.008 1.00 96.69 109 PHE A CA 1
ATOM 852 C C . PHE A 1 109 ? 12.356 1.667 -15.341 1.00 96.69 109 PHE A C 1
ATOM 854 O O . PHE A 1 109 ? 12.091 1.245 -14.218 1.00 96.69 109 PHE A O 1
ATOM 861 N N . LEU A 1 110 ? 11.517 2.456 -16.018 1.00 96.94 110 LEU A N 1
ATOM 862 C CA . LEU A 1 110 ? 10.178 2.785 -15.528 1.00 96.94 110 LEU A CA 1
ATOM 863 C C . LEU A 1 110 ? 9.291 1.533 -15.455 1.00 96.94 110 LEU A C 1
ATOM 865 O O . LEU A 1 110 ? 8.557 1.369 -14.480 1.00 96.94 110 LEU A O 1
ATOM 869 N N . GLY A 1 111 ? 9.414 0.623 -16.425 1.00 95.69 111 GLY A N 1
ATOM 870 C CA . GLY A 1 111 ? 8.787 -0.698 -16.400 1.00 95.69 111 GLY A CA 1
ATOM 871 C C . GLY A 1 111 ? 9.239 -1.534 -15.201 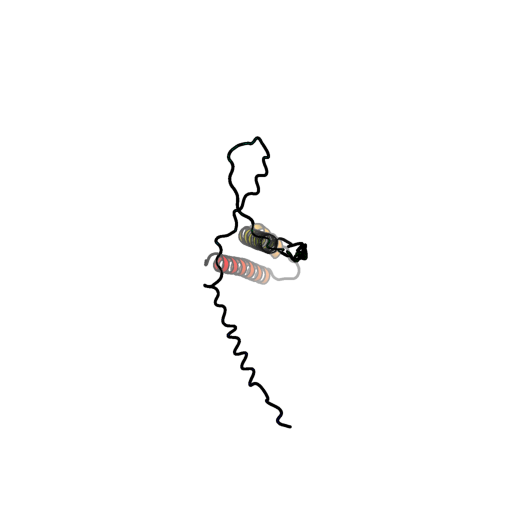1.00 95.69 111 GLY A C 1
ATOM 872 O O . GLY A 1 111 ? 8.403 -1.981 -14.417 1.00 95.69 111 GLY A O 1
ATOM 873 N N . ASP A 1 112 ? 10.551 -1.652 -14.986 1.00 96.81 112 ASP A N 1
ATOM 874 C CA . ASP A 1 112 ? 11.112 -2.374 -13.835 1.00 96.81 112 ASP A CA 1
ATOM 875 C C . ASP A 1 112 ? 10.668 -1.763 -12.492 1.00 96.81 112 ASP A C 1
ATOM 877 O O . ASP A 1 112 ? 10.337 -2.475 -11.539 1.00 96.81 112 ASP A O 1
ATOM 881 N N . ALA A 1 113 ? 10.631 -0.430 -12.403 1.00 96.00 113 ALA A N 1
ATOM 882 C CA . ALA A 1 113 ? 10.175 0.285 -11.216 1.00 96.00 113 ALA A CA 1
ATOM 883 C C . ALA A 1 113 ? 8.686 0.037 -10.941 1.00 96.00 113 ALA A C 1
ATOM 885 O O . ALA A 1 113 ? 8.298 -0.186 -9.791 1.00 96.00 113 ALA A O 1
ATOM 886 N N . PHE A 1 114 ? 7.853 0.040 -11.983 1.00 95.56 114 PHE A N 1
ATOM 887 C CA . PHE A 1 114 ? 6.440 -0.300 -11.873 1.00 95.56 114 PHE A CA 1
ATOM 888 C C . PHE A 1 114 ? 6.249 -1.735 -11.364 1.00 95.56 114 PHE A C 1
ATOM 890 O O . PHE A 1 114 ? 5.539 -1.942 -10.375 1.00 95.56 114 PHE A O 1
ATOM 897 N N . ASP A 1 115 ? 6.930 -2.707 -11.974 1.00 95.62 115 ASP A N 1
ATOM 898 C CA . ASP A 1 115 ? 6.850 -4.116 -11.583 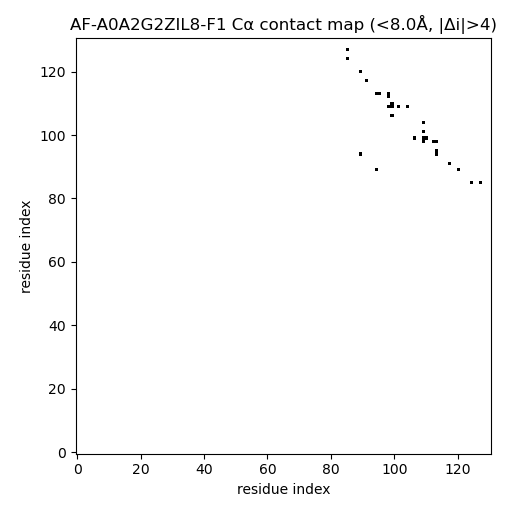1.00 95.62 115 ASP A CA 1
ATOM 899 C C . ASP A 1 115 ? 7.290 -4.322 -10.130 1.00 95.62 115 ASP A C 1
ATOM 901 O O . ASP A 1 115 ? 6.610 -5.012 -9.361 1.00 95.62 115 ASP A O 1
ATOM 905 N N . TYR A 1 116 ? 8.375 -3.664 -9.710 1.00 95.81 116 TYR A N 1
ATOM 906 C CA . TYR A 1 116 ? 8.832 -3.681 -8.322 1.00 95.81 116 TYR A CA 1
ATOM 907 C C . TYR A 1 116 ? 7.770 -3.130 -7.356 1.00 95.81 116 TYR A C 1
A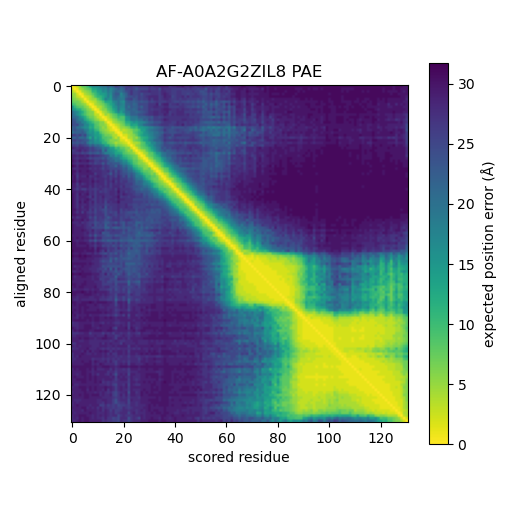TOM 909 O O . TYR A 1 116 ? 7.487 -3.741 -6.321 1.00 95.81 116 TYR A O 1
ATOM 917 N N . LEU A 1 117 ? 7.138 -1.999 -7.687 1.00 93.56 117 LEU A N 1
ATOM 918 C CA . LEU A 1 117 ? 6.108 -1.384 -6.846 1.00 93.56 117 LEU A CA 1
ATOM 919 C C . LEU A 1 117 ? 4.870 -2.282 -6.715 1.00 93.56 117 LEU A C 1
ATOM 921 O O . LEU A 1 117 ? 4.388 -2.497 -5.598 1.00 93.56 117 LEU A O 1
ATOM 925 N N . VAL A 1 118 ? 4.392 -2.869 -7.815 1.00 91.88 118 VAL A N 1
ATOM 926 C CA . VAL A 1 118 ? 3.250 -3.801 -7.810 1.00 91.88 118 VAL A CA 1
ATOM 927 C C . VAL A 1 118 ? 3.560 -5.054 -6.983 1.00 91.88 118 VAL A C 1
ATOM 929 O O . VAL A 1 118 ? 2.739 -5.475 -6.156 1.00 91.88 118 VAL A O 1
ATOM 932 N N . GLN A 1 119 ? 4.755 -5.627 -7.147 1.00 92.88 119 GLN A N 1
ATOM 933 C CA . GLN A 1 119 ? 5.205 -6.783 -6.368 1.00 92.88 119 GLN A CA 1
ATOM 934 C C . GLN A 1 119 ? 5.328 -6.455 -4.877 1.00 92.88 119 GLN A C 1
ATOM 936 O O . GLN A 1 119 ? 4.843 -7.224 -4.045 1.00 92.88 119 GLN A O 1
ATOM 941 N N . SER A 1 120 ? 5.905 -5.302 -4.526 1.00 90.31 120 SER A N 1
ATOM 942 C CA . SER A 1 120 ? 6.064 -4.873 -3.131 1.00 90.31 120 SER A CA 1
ATOM 943 C C . SER A 1 120 ? 4.717 -4.735 -2.414 1.00 90.31 120 SER A C 1
ATOM 945 O O . SER A 1 120 ? 4.552 -5.224 -1.296 1.00 90.31 120 SER A O 1
ATOM 947 N N . ASN A 1 121 ? 3.714 -4.165 -3.088 1.00 87.12 121 ASN A N 1
ATOM 948 C CA . ASN A 1 121 ? 2.358 -4.038 -2.565 1.00 87.12 121 ASN A CA 1
ATOM 949 C C . ASN A 1 121 ? 1.670 -5.404 -2.416 1.00 87.12 121 ASN A C 1
ATOM 951 O O . ASN A 1 121 ? 1.003 -5.662 -1.416 1.00 87.12 121 ASN A O 1
ATOM 955 N N . THR A 1 122 ? 1.857 -6.303 -3.384 1.00 88.19 122 THR A N 1
ATOM 956 C CA . THR A 1 122 ? 1.333 -7.677 -3.312 1.00 88.19 122 THR A CA 1
ATOM 957 C C . THR A 1 122 ? 1.934 -8.438 -2.130 1.00 88.19 122 THR A C 1
ATOM 959 O O . THR A 1 122 ? 1.209 -9.081 -1.370 1.00 88.19 122 THR A O 1
ATOM 962 N N . LEU A 1 123 ? 3.247 -8.314 -1.925 1.00 88.75 123 LEU A N 1
ATOM 963 C CA . LEU A 1 123 ? 3.951 -8.918 -0.801 1.00 88.75 123 LEU A CA 1
ATOM 964 C C . LEU A 1 123 ? 3.464 -8.344 0.536 1.00 88.75 123 LEU A C 1
ATOM 966 O O . LEU A 1 123 ? 3.145 -9.104 1.448 1.00 88.75 123 LEU A O 1
ATOM 970 N N . ALA A 1 124 ? 3.352 -7.017 0.644 1.00 84.62 124 ALA A N 1
ATOM 971 C CA . ALA A 1 124 ? 2.842 -6.348 1.839 1.00 84.62 124 ALA A CA 1
ATOM 972 C C . ALA A 1 124 ? 1.430 -6.836 2.201 1.00 84.62 124 ALA A C 1
ATOM 974 O O . ALA A 1 124 ? 1.173 -7.185 3.352 1.00 84.62 124 ALA A O 1
ATOM 975 N N . LYS A 1 125 ? 0.538 -6.968 1.212 1.00 83.88 125 LYS A N 1
ATOM 976 C CA . LYS A 1 125 ? -0.803 -7.538 1.411 1.00 83.88 125 LYS A CA 1
ATOM 977 C C . LYS A 1 125 ? -0.756 -8.984 1.897 1.00 83.88 125 LYS A C 1
ATOM 979 O O . LYS A 1 125 ? -1.466 -9.326 2.838 1.00 83.88 125 LYS A O 1
ATOM 984 N N . ALA A 1 126 ? 0.097 -9.822 1.311 1.00 84.19 126 ALA A N 1
ATOM 985 C CA . ALA A 1 126 ? 0.259 -11.209 1.747 1.00 84.19 126 ALA A CA 1
ATOM 986 C C . ALA A 1 126 ? 0.724 -11.313 3.213 1.00 84.19 126 ALA A C 1
ATOM 988 O O . ALA A 1 126 ? 0.283 -12.209 3.934 1.00 84.19 126 ALA A O 1
ATOM 989 N N . PHE A 1 127 ? 1.558 -10.377 3.682 1.00 79.81 127 PHE A N 1
ATOM 990 C CA . PHE A 1 127 ? 1.931 -10.288 5.097 1.00 79.81 127 PHE A CA 1
ATOM 991 C C . PHE A 1 127 ? 0.754 -9.916 6.007 1.00 79.81 127 PHE A C 1
ATOM 993 O O . PHE A 1 127 ? 0.673 -10.447 7.111 1.00 79.81 127 PHE A O 1
ATOM 1000 N N . MET A 1 128 ? -0.159 -9.049 5.558 1.00 76.19 128 MET A N 1
ATOM 1001 C CA . MET A 1 128 ? -1.325 -8.636 6.352 1.00 76.19 128 MET A CA 1
ATOM 1002 C C . MET A 1 128 ? -2.428 -9.704 6.425 1.00 76.19 128 MET A C 1
ATOM 1004 O O . MET A 1 128 ? -3.142 -9.760 7.421 1.00 76.19 128 MET A O 1
ATOM 1008 N N . VAL A 1 129 ? -2.562 -10.561 5.404 1.00 71.88 129 VAL A N 1
ATOM 1009 C CA . VAL A 1 129 ? -3.584 -11.633 5.341 1.00 71.88 129 VAL A CA 1
ATOM 1010 C C . VAL A 1 129 ? -3.264 -12.815 6.267 1.00 71.88 129 VAL A C 1
ATOM 1012 O O . VAL A 1 129 ? -4.157 -13.573 6.633 1.00 71.88 129 VAL A O 1
ATOM 1015 N N . LYS A 1 130 ? -2.001 -12.996 6.667 1.00 61.78 130 LYS A N 1
ATOM 1016 C CA . LYS A 1 130 ? -1.593 -14.099 7.543 1.00 61.78 130 LYS A CA 1
ATOM 1017 C C . LYS A 1 130 ? -1.871 -13.758 9.015 1.00 61.78 130 LYS A C 1
ATOM 1019 O O . LYS A 1 130 ? -0.932 -13.390 9.713 1.00 61.78 130 LYS A O 1
ATOM 1024 N N . ASN A 1 131 ? -3.125 -13.892 9.458 1.00 50.56 131 ASN A N 1
ATOM 1025 C CA . ASN A 1 131 ? -3.555 -13.981 10.864 1.00 50.56 131 ASN A CA 1
ATOM 1026 C C . ASN A 1 131 ? -4.849 -14.791 10.983 1.00 50.56 131 ASN A C 1
ATOM 1028 O O . ASN A 1 131 ? -5.770 -14.534 10.178 1.00 50.56 131 ASN A O 1
#

pLDDT: mean 72.0, std 18.87, range [34.03, 96.94]

Organism: Capsicum annuum (NCBI:txid4072)

Solvent-accessible surface area (backbone atoms only — not comparable to full-atom values): 9177 Å² total; per-residue (Å²): 140,81,86,84,78,78,85,83,76,84,79,77,81,80,84,77,58,86,84,75,65,84,75,91,72,89,78,80,77,88,71,92,73,94,77,84,86,87,90,81,91,83,91,82,93,79,94,72,88,77,80,75,76,81,76,79,77,77,81,76,83,73,85,71,70,61,61,67,58,54,51,50,53,53,51,51,53,50,53,50,53,50,51,54,63,70,67,57,73,80,58,63,68,64,49,49,55,58,47,71,66,50,81,96,62,57,68,69,59,38,50,53,52,50,53,50,52,56,49,51,52,52,52,54,49,58,60,70,65,71,120